Protein AF-A0A1V9XIL3-F1 (afdb_monomer_lite)

Sequence (173 aa):
MARSAVIIVLLGLSIGWTTAQSCHLRELDLCSATLLLFNQNPSGVATTDNELDKQCGFLKEAQGCFHNFTNRCTTPLQRELLAFATEGSNELFREFCSRGSKIRTDYLKHAPCLGQTQPDQKRCLNDVQVGLERISLAKFNERLPTACCTYVRYSTCTTSAVAKKCGRDAVEF

Radius of gyration: 21.4 Å; chains: 1; bounding box: 39×34×76 Å

Foldseek 3Di:
DVVVVVVVVVVVVVVVVVLVVLQDCVLLVVLCPLVVCCPVPPLSFDLDLVSQLVNLVSVVSSVVSVVVSCVRHHDPVVSVVVCVVCVVVVVLSCQCNDPPRPSVVLSNVQRVQLSVLVVQLVVLCVLVVVLVVCLVVDDPVCNVVSNVVSVVSSLCSSQVSCCVRRNNSNNPD

Structure (mmCIF, N/CA/C/O backbone):
data_AF-A0A1V9XIL3-F1
#
_entry.id   AF-A0A1V9XIL3-F1
#
loop_
_atom_site.group_PDB
_atom_site.id
_atom_site.type_symbol
_atom_site.label_atom_id
_atom_site.label_alt_id
_atom_site.label_comp_id
_atom_site.label_asym_id
_atom_site.label_entity_id
_atom_site.label_seq_id
_atom_site.pdbx_PDB_ins_code
_atom_site.Cartn_x
_atom_site.Cartn_y
_atom_site.Cartn_z
_atom_site.occupancy
_atom_site.B_iso_or_equiv
_atom_site.auth_seq_id
_atom_site.auth_comp_id
_atom_site.auth_asym_id
_atom_site.auth_atom_id
_atom_site.pdbx_PDB_model_num
ATOM 1 N N . MET A 1 1 ? 0.763 -19.064 -55.152 1.00 58.31 1 MET A N 1
ATOM 2 C CA . MET A 1 1 ? 1.891 -18.833 -54.219 1.00 58.31 1 MET A CA 1
ATOM 3 C C . MET A 1 1 ? 1.828 -17.460 -53.541 1.00 58.31 1 MET A C 1
ATOM 5 O O . MET A 1 1 ? 1.800 -17.431 -52.320 1.00 58.31 1 MET A O 1
ATOM 9 N N . ALA A 1 2 ? 1.693 -16.342 -54.270 1.00 59.47 2 ALA A N 1
ATOM 10 C CA . ALA A 1 2 ? 1.639 -14.995 -53.670 1.00 59.47 2 ALA A CA 1
ATOM 11 C C . ALA A 1 2 ? 0.482 -14.765 -52.665 1.00 59.47 2 ALA A C 1
ATOM 13 O O . ALA A 1 2 ? 0.699 -14.197 -51.603 1.00 59.47 2 ALA A O 1
ATOM 14 N N . ARG A 1 3 ? -0.734 -15.265 -52.942 1.00 61.59 3 ARG A N 1
ATOM 15 C CA . ARG A 1 3 ? -1.889 -15.132 -52.024 1.00 61.59 3 ARG A CA 1
ATOM 16 C C . ARG A 1 3 ? -1.684 -15.838 -50.677 1.00 61.59 3 ARG A C 1
ATOM 18 O O . ARG A 1 3 ? -2.041 -15.287 -49.646 1.00 61.59 3 ARG A O 1
ATOM 25 N N . SER A 1 4 ? -1.073 -17.022 -50.680 1.00 62.72 4 SER A N 1
ATOM 26 C CA . SER A 1 4 ? -0.769 -17.778 -49.457 1.00 62.72 4 SER A CA 1
ATOM 27 C C . SER A 1 4 ? 0.319 -17.096 -48.624 1.00 62.72 4 SER A C 1
ATOM 29 O O . SER A 1 4 ? 0.200 -17.041 -47.407 1.00 62.72 4 SER A O 1
ATOM 31 N N . ALA A 1 5 ? 1.332 -16.508 -49.271 1.00 66.81 5 ALA A N 1
ATOM 32 C CA . ALA A 1 5 ? 2.369 -15.730 -48.591 1.00 66.81 5 ALA A CA 1
ATOM 33 C C . ALA A 1 5 ? 1.801 -14.461 -47.929 1.00 66.81 5 ALA A C 1
ATOM 35 O O . ALA A 1 5 ? 2.139 -14.163 -46.790 1.00 66.81 5 ALA A O 1
ATOM 36 N N . VAL A 1 6 ? 0.877 -13.760 -48.598 1.00 71.25 6 VAL A N 1
ATOM 37 C CA . VAL A 1 6 ? 0.202 -12.574 -48.040 1.00 71.25 6 VAL A CA 1
ATOM 38 C C . VAL A 1 6 ? -0.653 -12.933 -46.820 1.00 71.25 6 VAL A C 1
ATOM 40 O O . VAL A 1 6 ? -0.597 -12.228 -45.819 1.00 71.25 6 VAL A O 1
ATOM 43 N N . ILE A 1 7 ? -1.389 -14.049 -46.853 1.00 71.69 7 ILE A N 1
ATOM 44 C CA . ILE A 1 7 ? -2.199 -14.506 -45.708 1.00 71.69 7 ILE A CA 1
ATOM 45 C C . ILE A 1 7 ? -1.310 -14.878 -44.511 1.00 71.69 7 ILE A C 1
ATOM 47 O O . ILE A 1 7 ? -1.617 -14.497 -43.385 1.00 71.69 7 ILE A O 1
ATOM 51 N N . ILE A 1 8 ? -0.189 -15.569 -44.741 1.00 71.44 8 ILE A N 1
ATOM 52 C CA . ILE A 1 8 ? 0.754 -15.948 -43.674 1.00 71.44 8 ILE A CA 1
ATOM 53 C C . ILE A 1 8 ? 1.409 -14.708 -43.051 1.00 71.44 8 ILE A C 1
ATOM 55 O O . ILE A 1 8 ? 1.529 -14.628 -41.830 1.00 71.44 8 ILE A O 1
ATOM 59 N N . VAL A 1 9 ? 1.781 -13.716 -43.865 1.00 71.75 9 VAL A N 1
ATOM 60 C CA . VAL A 1 9 ? 2.348 -12.446 -43.382 1.00 71.75 9 VAL A CA 1
ATOM 61 C C . VAL A 1 9 ? 1.317 -11.646 -42.581 1.00 71.75 9 VAL A C 1
ATOM 63 O O . VAL A 1 9 ? 1.647 -11.139 -41.511 1.00 71.75 9 VAL A O 1
ATOM 66 N N . LEU A 1 10 ? 0.062 -11.578 -43.037 1.00 67.81 10 LEU A N 1
ATOM 67 C CA . LEU A 1 10 ? -1.018 -10.902 -42.308 1.00 67.81 10 LEU A CA 1
ATOM 68 C C . LEU A 1 10 ? -1.343 -11.594 -40.974 1.00 67.81 10 LEU A C 1
ATOM 70 O O . LEU A 1 10 ? -1.529 -10.911 -39.967 1.00 67.81 10 LEU A O 1
ATOM 74 N N . LEU A 1 11 ? -1.345 -12.930 -40.936 1.00 65.88 11 LEU A N 1
ATOM 75 C CA . LEU A 1 11 ? -1.528 -13.694 -39.698 1.00 65.88 11 LEU A CA 1
ATOM 76 C C . LEU A 1 11 ? -0.350 -13.492 -38.731 1.00 65.88 11 LEU A C 1
ATOM 78 O O . LEU A 1 11 ? -0.573 -13.198 -37.557 1.00 65.88 11 LEU A O 1
ATOM 82 N N . GLY A 1 12 ? 0.893 -13.553 -39.216 1.00 62.69 12 GLY A N 1
ATOM 83 C CA . GLY A 1 12 ? 2.088 -13.300 -38.401 1.00 62.69 12 GLY A CA 1
ATOM 84 C C . GLY A 1 12 ? 2.134 -11.882 -37.822 1.00 62.69 12 GLY A C 1
ATOM 85 O O . GLY A 1 12 ? 2.455 -11.707 -36.646 1.00 62.69 12 GLY A O 1
ATOM 86 N N . LEU A 1 13 ? 1.730 -10.879 -38.611 1.00 61.16 13 LEU A N 1
ATOM 87 C CA . LEU A 1 13 ? 1.561 -9.504 -38.140 1.00 61.16 13 LEU A CA 1
ATOM 88 C C . LEU A 1 13 ? 0.476 -9.433 -37.062 1.00 61.16 13 LEU A C 1
ATOM 90 O O . LEU A 1 13 ? 0.747 -8.936 -35.980 1.00 61.16 13 LEU A O 1
ATOM 94 N N . SER A 1 14 ? -0.715 -9.994 -37.278 1.00 59.72 14 SER A N 1
ATOM 95 C CA . SER A 1 14 ? -1.786 -9.923 -36.270 1.00 59.72 14 SER A CA 1
ATOM 96 C C . SER A 1 14 ? -1.399 -10.528 -34.908 1.00 59.72 14 SER A C 1
ATOM 98 O O . SER A 1 14 ? -1.701 -9.940 -33.870 1.00 59.72 14 SER A O 1
ATOM 100 N N . ILE A 1 15 ? -0.639 -11.630 -34.888 1.00 58.62 15 ILE A N 1
ATOM 101 C CA . ILE A 1 15 ? -0.174 -12.270 -33.646 1.00 58.62 15 ILE A CA 1
ATOM 102 C C . ILE A 1 15 ? 0.820 -11.364 -32.898 1.00 58.62 15 ILE A C 1
ATOM 104 O O . ILE A 1 15 ? 0.684 -11.183 -31.688 1.00 58.62 15 ILE A O 1
ATOM 108 N N . GLY A 1 16 ? 1.762 -10.726 -33.604 1.00 58.72 16 GLY A N 1
ATOM 109 C CA . GLY A 1 16 ? 2.720 -9.789 -32.999 1.00 58.72 16 GLY A CA 1
ATOM 110 C C . GLY A 1 16 ? 2.080 -8.523 -32.412 1.00 58.72 16 GLY A C 1
ATOM 111 O O . GLY A 1 16 ? 2.608 -7.945 -31.465 1.00 58.72 16 GLY A O 1
ATOM 112 N N . TRP A 1 17 ? 0.924 -8.102 -32.931 1.00 57.84 17 TRP A N 1
ATOM 113 C CA . TRP A 1 17 ? 0.196 -6.935 -32.420 1.00 57.84 17 TRP A CA 1
ATOM 114 C C . TRP A 1 17 ? -0.610 -7.271 -31.158 1.00 57.84 17 TRP A C 1
ATOM 116 O O . TRP A 1 17 ? -0.647 -6.472 -30.222 1.00 57.84 17 TRP A O 1
ATOM 126 N N . THR A 1 18 ? -1.200 -8.471 -31.086 1.00 58.19 18 THR A N 1
ATOM 127 C CA . THR A 1 18 ? -1.949 -8.907 -29.890 1.00 58.19 18 THR A CA 1
ATOM 128 C C . THR A 1 18 ? -1.065 -9.050 -28.648 1.00 58.19 18 THR A C 1
ATOM 130 O O . THR A 1 18 ? -1.476 -8.667 -27.553 1.00 58.19 18 THR A O 1
ATOM 133 N N . THR A 1 19 ? 0.169 -9.536 -28.805 1.00 59.00 19 THR A N 1
ATOM 134 C CA . THR A 1 19 ? 1.123 -9.675 -27.695 1.00 59.00 19 THR A CA 1
ATOM 135 C C . THR A 1 19 ? 1.648 -8.319 -27.222 1.00 59.00 19 THR A C 1
ATOM 137 O O . THR A 1 19 ? 1.714 -8.084 -26.015 1.00 59.00 19 THR A O 1
ATOM 140 N N . ALA A 1 20 ? 1.930 -7.394 -28.147 1.00 61.81 20 ALA A N 1
ATOM 141 C CA . ALA A 1 20 ? 2.368 -6.035 -27.824 1.00 61.81 20 ALA A CA 1
ATOM 142 C C . ALA A 1 20 ? 1.328 -5.252 -27.003 1.00 61.81 20 ALA A C 1
ATOM 144 O O . ALA A 1 20 ? 1.694 -4.519 -26.084 1.00 61.81 20 ALA A O 1
ATOM 145 N N . GLN A 1 21 ? 0.034 -5.437 -27.283 1.00 66.25 21 GLN A N 1
ATOM 146 C CA . GLN A 1 21 ? -1.029 -4.743 -26.553 1.00 66.25 21 GLN A CA 1
ATOM 147 C C . GLN A 1 21 ? -1.151 -5.225 -25.096 1.00 66.25 21 GLN A C 1
ATOM 149 O O . GLN A 1 21 ? -1.376 -4.412 -24.205 1.00 66.25 21 GLN A O 1
ATOM 154 N N . SER A 1 22 ? -0.920 -6.518 -24.839 1.00 79.50 22 SER A N 1
ATOM 155 C CA . SER A 1 22 ? -1.021 -7.119 -23.496 1.00 79.50 22 SER A CA 1
ATOM 156 C C . SER A 1 22 ? 0.128 -6.786 -22.533 1.00 79.50 22 SER A C 1
ATOM 158 O O . SER A 1 22 ? 0.028 -7.079 -21.345 1.00 79.50 22 SER A O 1
ATOM 160 N N . CYS A 1 23 ? 1.213 -6.179 -23.026 1.00 90.19 23 CYS A N 1
ATOM 161 C CA . CYS A 1 23 ? 2.358 -5.753 -22.213 1.00 90.19 23 CYS A CA 1
ATOM 162 C C . CYS A 1 23 ? 2.513 -4.231 -22.131 1.00 90.19 23 CYS A C 1
ATOM 164 O O . CYS A 1 23 ? 3.544 -3.721 -21.689 1.00 90.19 23 CYS A O 1
ATOM 166 N N . HIS A 1 24 ? 1.487 -3.489 -22.543 1.00 91.19 24 HIS A N 1
ATOM 167 C CA . HIS A 1 24 ? 1.447 -2.046 -22.379 1.00 91.19 24 HIS A CA 1
ATOM 168 C C . HIS A 1 24 ? 1.225 -1.675 -20.902 1.00 91.19 24 HIS A C 1
ATOM 170 O O . HIS A 1 24 ? 0.457 -2.336 -20.207 1.00 91.19 24 HIS A O 1
ATOM 176 N N . LEU A 1 25 ? 1.812 -0.565 -20.428 1.00 87.25 25 LEU A N 1
ATOM 177 C CA . LEU A 1 25 ? 1.645 -0.086 -19.038 1.00 87.25 25 LEU A CA 1
ATOM 178 C C . LEU A 1 25 ? 0.180 0.165 -18.648 1.00 87.25 25 LEU A C 1
ATOM 180 O O . LEU A 1 25 ? -0.169 0.111 -17.477 1.00 87.25 25 LEU A O 1
ATOM 184 N N . ARG A 1 26 ? -0.690 0.353 -19.642 1.00 90.94 26 ARG A N 1
ATOM 185 C CA . ARG A 1 26 ? -2.143 0.467 -19.460 1.00 90.94 26 ARG A CA 1
ATOM 186 C C . ARG A 1 26 ? -2.743 -0.746 -18.741 1.00 90.94 26 ARG A C 1
ATOM 188 O O . ARG A 1 26 ? -3.707 -0.587 -18.003 1.00 90.94 26 ARG A O 1
ATOM 195 N N . GLU A 1 27 ? -2.189 -1.940 -18.930 1.00 90.81 27 GLU A N 1
ATOM 196 C CA . GLU A 1 27 ? -2.654 -3.136 -18.219 1.00 90.81 27 GLU A CA 1
ATOM 197 C C . GLU A 1 27 ? -2.382 -3.036 -16.709 1.00 90.81 27 GLU A C 1
ATOM 199 O O . GLU A 1 27 ? -3.192 -3.488 -15.906 1.00 90.81 27 GLU A O 1
ATOM 204 N N . LEU A 1 28 ? -1.300 -2.361 -16.301 1.00 90.62 28 LEU A N 1
ATOM 205 C CA . LEU A 1 28 ? -1.014 -2.094 -14.887 1.00 90.62 28 LEU A CA 1
ATOM 206 C C . LEU A 1 28 ? -1.990 -1.075 -14.281 1.00 90.62 28 LEU A C 1
ATOM 208 O O . LEU A 1 28 ? -2.387 -1.216 -13.120 1.00 90.62 28 LEU A O 1
ATOM 212 N N . ASP A 1 29 ? -2.427 -0.086 -15.067 1.00 90.00 29 ASP A N 1
ATOM 213 C CA . ASP A 1 29 ? -3.486 0.841 -14.648 1.00 90.00 29 ASP A CA 1
ATOM 214 C C . ASP A 1 29 ? -4.800 0.083 -14.405 1.00 90.00 29 ASP A C 1
ATOM 216 O O . ASP A 1 29 ? -5.485 0.315 -13.406 1.00 90.00 29 ASP A O 1
ATOM 220 N N . LEU A 1 30 ? -5.126 -0.883 -15.274 1.00 90.81 30 LEU A N 1
ATOM 221 C CA . LEU A 1 30 ? -6.297 -1.750 -15.114 1.00 90.81 30 LEU A CA 1
ATOM 222 C C . LEU A 1 30 ? -6.180 -2.658 -13.883 1.00 90.81 30 LEU A C 1
ATOM 224 O O . LEU A 1 30 ? -7.166 -2.808 -13.162 1.00 90.81 30 LEU A O 1
ATOM 228 N N . CYS A 1 31 ? -4.989 -3.187 -13.579 1.00 91.88 31 CYS A N 1
ATOM 229 C CA . CYS A 1 31 ? -4.758 -3.946 -12.343 1.00 91.88 31 CYS A CA 1
ATOM 230 C C . CYS A 1 31 ? -5.057 -3.121 -11.081 1.00 91.88 31 CYS A C 1
ATOM 232 O O . CYS A 1 31 ? -5.465 -3.673 -10.061 1.00 91.88 31 CYS A O 1
ATOM 234 N N . SER A 1 32 ? -4.866 -1.802 -11.149 1.00 88.56 32 SER A N 1
ATOM 235 C CA . SER A 1 32 ? -5.105 -0.885 -10.030 1.00 88.56 32 SER A CA 1
ATOM 236 C C . SER A 1 32 ? -6.550 -0.382 -9.963 1.00 88.56 32 SER A C 1
ATOM 238 O O . SER A 1 32 ? -6.959 0.167 -8.942 1.00 88.56 32 SER A O 1
ATOM 240 N N . ALA A 1 33 ? -7.350 -0.566 -11.017 1.00 87.88 33 ALA A N 1
ATOM 241 C CA . ALA A 1 33 ? -8.716 -0.046 -11.078 1.00 87.88 33 ALA A CA 1
ATOM 242 C C . ALA A 1 33 ? -9.622 -0.650 -9.991 1.00 87.88 33 ALA A C 1
ATOM 244 O O . ALA A 1 33 ? -10.444 0.053 -9.403 1.00 87.88 33 ALA A O 1
ATOM 245 N N . THR A 1 34 ? -9.432 -1.929 -9.663 1.00 80.00 34 THR A N 1
ATOM 246 C CA . THR A 1 34 ? -10.162 -2.611 -8.581 1.00 80.00 34 THR A CA 1
ATOM 247 C C . THR A 1 34 ? -9.805 -2.045 -7.207 1.00 80.00 34 THR A C 1
ATOM 249 O O . THR A 1 34 ? -10.641 -2.046 -6.302 1.00 80.00 34 THR A O 1
ATOM 252 N N . LEU A 1 35 ? -8.612 -1.453 -7.055 1.00 80.88 35 LEU A N 1
ATOM 253 C CA . LEU A 1 35 ? -8.191 -0.798 -5.817 1.00 80.88 35 LEU A CA 1
ATOM 254 C C . LEU A 1 35 ? -8.964 0.500 -5.535 1.00 80.88 35 LEU A C 1
ATOM 256 O O . LEU A 1 35 ? -9.024 0.953 -4.392 1.00 80.88 35 LEU A O 1
ATOM 260 N N . LEU A 1 36 ? -9.634 1.082 -6.535 1.00 78.44 36 LEU A N 1
ATOM 261 C CA . LEU A 1 36 ? -10.525 2.226 -6.312 1.00 78.44 36 LEU A CA 1
ATOM 262 C C . LEU A 1 36 ? -11.699 1.858 -5.391 1.00 78.44 36 LEU A C 1
ATOM 264 O O . LEU A 1 36 ? -12.209 2.714 -4.664 1.00 78.44 36 LEU A O 1
ATOM 268 N N . LEU A 1 37 ? -12.077 0.575 -5.361 1.00 76.88 37 LEU A N 1
ATOM 269 C CA . LEU A 1 37 ? -13.174 0.056 -4.547 1.00 76.88 37 LEU A CA 1
ATOM 270 C C . LEU A 1 37 ? -12.823 -0.035 -3.049 1.00 76.88 37 LEU A C 1
ATOM 272 O O . LEU A 1 37 ? -13.724 -0.156 -2.223 1.00 76.88 37 LEU A O 1
ATOM 276 N N . PHE A 1 38 ? -11.552 0.123 -2.655 1.00 68.56 38 PHE A N 1
ATOM 277 C CA . PHE A 1 38 ? -11.145 0.142 -1.235 1.00 68.56 38 PHE A CA 1
ATOM 278 C C . PHE A 1 38 ? -11.809 1.263 -0.448 1.00 68.56 38 PHE A C 1
ATOM 280 O O . PHE A 1 38 ? -12.094 1.117 0.741 1.00 68.56 38 PHE A O 1
ATOM 287 N N . ASN A 1 39 ? -12.091 2.370 -1.134 1.00 64.69 39 ASN A N 1
ATOM 288 C CA . ASN A 1 39 ? -12.706 3.555 -0.555 1.00 64.69 39 ASN A CA 1
ATOM 289 C C . ASN A 1 39 ? -14.227 3.428 -0.384 1.00 64.69 39 ASN A C 1
ATOM 291 O O . ASN A 1 39 ? -14.863 4.391 0.035 1.00 64.69 39 ASN A O 1
ATOM 295 N N . GLN A 1 40 ? -14.826 2.272 -0.696 1.00 68.81 40 GLN A N 1
ATOM 296 C CA . GLN A 1 40 ? -16.262 2.055 -0.497 1.00 68.81 40 GLN A CA 1
ATOM 297 C C . GLN A 1 40 ? -16.662 1.983 0.983 1.00 68.81 40 GLN A C 1
ATOM 299 O O . GLN A 1 40 ? -17.836 2.171 1.299 1.00 68.81 40 GLN A O 1
ATOM 304 N N . ASN A 1 41 ? -15.718 1.744 1.901 1.00 66.12 41 ASN A N 1
ATOM 305 C CA . ASN A 1 41 ? -15.989 1.885 3.329 1.00 66.12 41 ASN A CA 1
ATOM 306 C C . ASN A 1 41 ? -16.044 3.386 3.696 1.00 66.12 41 ASN A C 1
ATOM 308 O O . ASN A 1 41 ? -15.060 4.086 3.442 1.00 66.12 41 ASN A O 1
ATOM 312 N N . PRO A 1 42 ? -17.125 3.897 4.324 1.00 65.38 42 PRO A N 1
ATOM 313 C CA . PRO A 1 42 ? -17.234 5.305 4.720 1.00 65.38 42 PRO A CA 1
ATOM 314 C C . PRO A 1 42 ? -16.078 5.796 5.603 1.00 65.38 42 PRO A C 1
ATOM 316 O O . PRO A 1 42 ? -15.653 6.945 5.486 1.00 65.38 42 PRO A O 1
ATOM 319 N N . SER A 1 43 ? -15.544 4.923 6.465 1.00 65.50 43 SER A N 1
ATOM 320 C CA . SER A 1 43 ? -14.377 5.218 7.304 1.00 65.50 43 SER A CA 1
ATOM 321 C C . SER A 1 43 ? -13.050 4.937 6.598 1.00 65.50 43 SER A C 1
ATOM 323 O O . SER A 1 43 ? -12.005 5.263 7.152 1.00 65.50 43 SER A O 1
ATOM 325 N N . GLY A 1 44 ? -13.072 4.324 5.408 1.00 75.75 44 GLY A N 1
ATOM 326 C CA . GLY A 1 44 ? -11.924 3.801 4.653 1.00 75.75 44 GLY A CA 1
ATOM 327 C C . GLY A 1 44 ? -11.125 2.699 5.356 1.00 75.75 44 GLY A C 1
ATOM 328 O O . GLY A 1 44 ? -10.108 2.265 4.824 1.00 75.75 44 GLY A O 1
ATOM 329 N N . VAL A 1 45 ? -11.567 2.240 6.528 1.00 86.56 45 VAL A N 1
ATOM 330 C CA . VAL A 1 45 ? -10.870 1.260 7.370 1.00 86.56 45 VAL A CA 1
ATOM 331 C C . VAL A 1 45 ? -11.837 0.127 7.670 1.00 86.56 45 VAL A C 1
ATOM 333 O O . VAL A 1 45 ? -12.915 0.365 8.212 1.00 86.56 45 VAL A O 1
ATOM 336 N N . ALA A 1 46 ? -11.464 -1.105 7.327 1.00 90.44 46 ALA A N 1
ATOM 337 C CA . ALA A 1 46 ? -12.235 -2.267 7.739 1.00 90.44 46 ALA A CA 1
ATOM 338 C C . ALA A 1 46 ? -12.101 -2.476 9.249 1.00 90.44 46 ALA A C 1
ATOM 340 O O . ALA A 1 46 ? -11.002 -2.621 9.776 1.00 90.44 46 ALA A O 1
ATOM 341 N N . THR A 1 47 ? -13.232 -2.501 9.942 1.00 91.31 47 THR A N 1
ATOM 342 C CA . THR A 1 47 ? -13.295 -2.639 11.407 1.00 91.31 47 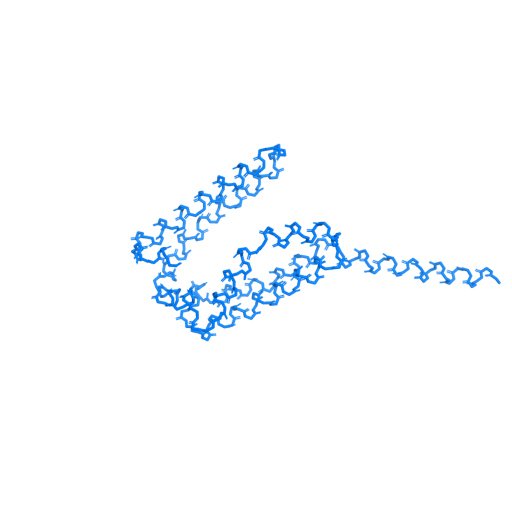THR A CA 1
ATOM 343 C C . THR A 1 47 ? -13.733 -4.025 11.860 1.00 91.31 47 THR A C 1
ATOM 345 O O . THR A 1 47 ? -13.725 -4.324 13.050 1.00 91.31 47 THR A O 1
ATOM 348 N N . THR A 1 48 ? -14.098 -4.890 10.914 1.00 92.50 48 THR A N 1
ATOM 349 C CA . THR A 1 48 ? -14.504 -6.271 11.175 1.00 92.50 48 THR A CA 1
ATOM 350 C C . THR A 1 48 ? -13.819 -7.222 10.207 1.00 92.50 48 THR A C 1
ATOM 352 O O . THR A 1 48 ? -13.449 -6.834 9.097 1.00 92.50 48 THR A O 1
ATOM 355 N N . ASP A 1 49 ? -13.722 -8.497 10.583 1.00 94.44 49 ASP A N 1
ATOM 356 C CA . ASP A 1 49 ? -13.209 -9.541 9.696 1.00 94.44 49 ASP A CA 1
ATOM 357 C C . ASP A 1 49 ? -13.936 -9.592 8.349 1.00 94.44 49 ASP A C 1
ATOM 359 O O . ASP A 1 49 ? -13.313 -9.748 7.305 1.00 94.44 49 ASP A O 1
ATOM 363 N N . ASN A 1 50 ? -15.259 -9.441 8.353 1.00 93.56 50 ASN A N 1
ATOM 364 C CA . ASN A 1 50 ? -16.048 -9.531 7.130 1.00 93.56 50 ASN A CA 1
ATOM 365 C C . ASN A 1 50 ? -15.824 -8.327 6.202 1.00 93.56 50 ASN A C 1
ATOM 367 O O . ASN A 1 50 ? -15.809 -8.474 4.982 1.00 93.56 50 ASN A O 1
ATOM 371 N N . GLU A 1 51 ? -15.645 -7.128 6.761 1.00 91.81 51 GLU A N 1
ATOM 372 C CA . GLU A 1 51 ? -15.240 -5.955 5.976 1.00 91.81 51 GLU A CA 1
ATOM 373 C C . GLU A 1 51 ? -13.832 -6.132 5.411 1.00 91.81 51 GLU A C 1
ATOM 375 O O . GLU A 1 51 ? -13.590 -5.835 4.239 1.00 91.81 51 GLU A O 1
ATOM 380 N N . LEU A 1 52 ? -12.922 -6.658 6.229 1.00 92.56 52 LEU A N 1
ATOM 381 C CA . LEU A 1 52 ? -11.532 -6.831 5.849 1.00 92.56 52 LEU A CA 1
ATOM 382 C C . LEU A 1 52 ? -11.366 -7.928 4.791 1.00 92.56 52 LEU A C 1
ATOM 384 O O . LEU A 1 52 ? -10.572 -7.776 3.870 1.00 92.56 52 LEU A O 1
ATOM 388 N N . ASP A 1 53 ? -12.166 -8.991 4.844 1.00 94.44 53 ASP A N 1
ATOM 389 C CA . ASP A 1 53 ? -12.185 -10.036 3.814 1.00 94.44 53 ASP A CA 1
ATOM 390 C C . ASP A 1 53 ? -12.624 -9.505 2.451 1.00 94.44 53 ASP A C 1
ATOM 392 O O . ASP A 1 53 ? -12.039 -9.875 1.432 1.00 94.44 53 ASP A O 1
ATOM 396 N N . LYS A 1 54 ? -13.610 -8.600 2.422 1.00 91.44 54 LYS A N 1
ATOM 397 C CA . LYS A 1 54 ? -14.027 -7.929 1.182 1.00 91.44 54 LYS A CA 1
ATOM 398 C C . LYS A 1 54 ? -12.885 -7.098 0.605 1.00 91.44 54 LYS A C 1
ATOM 400 O O . LYS A 1 54 ? -12.586 -7.224 -0.578 1.00 91.44 54 LYS A O 1
ATOM 405 N N . GLN A 1 55 ? -12.211 -6.306 1.442 1.00 90.75 55 GLN A N 1
ATOM 406 C CA . GLN A 1 55 ? -11.036 -5.535 1.023 1.00 90.75 55 GLN A CA 1
ATOM 407 C C . GLN A 1 55 ? -9.916 -6.450 0.512 1.00 90.75 55 GLN A C 1
ATOM 409 O O . GLN A 1 55 ? -9.383 -6.245 -0.574 1.00 90.75 55 GLN A O 1
ATOM 414 N N . CYS A 1 56 ? -9.613 -7.523 1.234 1.00 93.50 56 CYS A N 1
ATOM 415 C CA . CYS A 1 56 ? -8.631 -8.511 0.809 1.00 93.50 56 CYS A CA 1
ATOM 416 C C . CYS A 1 56 ? -8.996 -9.202 -0.511 1.00 93.50 56 CYS A C 1
ATOM 418 O O . CYS A 1 56 ? -8.090 -9.558 -1.260 1.00 93.50 56 CYS A O 1
ATOM 420 N N . GLY A 1 57 ? -10.282 -9.366 -0.834 1.00 92.38 57 GLY A N 1
ATOM 421 C CA . GLY A 1 57 ? -10.724 -9.845 -2.147 1.00 92.38 57 GLY A CA 1
ATOM 422 C C . GLY A 1 57 ? -10.207 -8.965 -3.287 1.00 92.38 57 GLY A C 1
ATOM 423 O O . GLY A 1 57 ? -9.549 -9.466 -4.198 1.00 92.38 57 GLY A O 1
ATOM 424 N N . PHE A 1 58 ? -10.407 -7.650 -3.182 1.00 90.19 58 PHE A N 1
ATOM 425 C CA . PHE A 1 58 ? -9.915 -6.692 -4.176 1.00 90.19 58 PHE A CA 1
ATOM 426 C C . PHE A 1 58 ? -8.375 -6.630 -4.226 1.00 90.19 58 PHE A C 1
ATOM 428 O O . PHE A 1 58 ? -7.803 -6.527 -5.310 1.00 90.19 58 PHE A O 1
ATOM 435 N N . LEU A 1 59 ? -7.684 -6.739 -3.077 1.00 90.75 59 LEU A N 1
ATOM 436 C CA . LEU A 1 59 ? -6.210 -6.755 -3.046 1.00 90.75 59 LEU A CA 1
ATOM 437 C C . LEU A 1 59 ? -5.664 -7.998 -3.762 1.00 90.75 59 LEU A C 1
ATOM 439 O O . LEU A 1 59 ? -4.720 -7.889 -4.542 1.00 90.75 59 LEU A O 1
ATOM 443 N N . LYS A 1 60 ? -6.262 -9.174 -3.520 1.00 93.50 60 LYS A N 1
ATOM 444 C CA . LYS A 1 60 ? -5.865 -10.438 -4.166 1.00 93.50 60 LYS A CA 1
ATOM 445 C C . LYS A 1 60 ? -6.065 -10.375 -5.676 1.00 93.50 60 LYS A C 1
ATOM 447 O O . LYS A 1 60 ? -5.217 -10.861 -6.420 1.00 93.50 60 LYS A O 1
ATOM 452 N N . GLU A 1 61 ? -7.160 -9.768 -6.127 1.00 93.19 61 GLU A N 1
ATOM 453 C CA . GLU A 1 61 ? -7.431 -9.566 -7.550 1.00 93.19 61 GLU A CA 1
ATOM 454 C C . GLU A 1 61 ? -6.364 -8.676 -8.203 1.00 93.19 61 GLU A C 1
ATOM 456 O O . GLU A 1 61 ? -5.760 -9.070 -9.205 1.00 93.19 61 GLU A O 1
ATOM 461 N N . ALA A 1 62 ? -6.063 -7.524 -7.594 1.00 92.50 62 ALA A N 1
ATOM 462 C CA . ALA A 1 62 ? -5.015 -6.629 -8.074 1.00 92.50 62 ALA A CA 1
ATOM 463 C C . ALA A 1 62 ? -3.645 -7.328 -8.101 1.00 92.50 62 ALA A C 1
ATOM 465 O O . ALA A 1 62 ? -2.970 -7.330 -9.131 1.00 92.50 62 ALA A O 1
ATOM 466 N N . GLN A 1 63 ? -3.249 -7.990 -7.007 1.00 93.06 63 GLN A N 1
ATOM 467 C CA . GLN A 1 63 ? -1.977 -8.715 -6.920 1.00 93.06 63 GLN A CA 1
ATOM 468 C C . GLN A 1 63 ? -1.882 -9.826 -7.976 1.00 93.06 63 GLN A C 1
ATOM 470 O O . GLN A 1 63 ? -0.845 -9.971 -8.625 1.00 93.06 63 GLN A O 1
ATOM 475 N N . GLY A 1 64 ? -2.965 -10.577 -8.195 1.00 93.94 64 GLY A N 1
ATOM 476 C CA . GLY A 1 64 ? -3.038 -11.593 -9.244 1.00 93.94 64 GLY A CA 1
ATOM 477 C C . GLY A 1 64 ? -2.845 -11.000 -10.642 1.00 93.94 64 GLY A C 1
ATOM 478 O O . GLY A 1 64 ? -2.113 -11.565 -11.457 1.00 93.94 64 GLY A O 1
ATOM 479 N N . CYS A 1 65 ? -3.433 -9.832 -10.905 1.00 94.88 65 CYS A N 1
ATOM 480 C CA . CYS A 1 65 ? -3.241 -9.099 -12.155 1.00 94.88 65 CYS A CA 1
ATOM 481 C C . CYS A 1 65 ? -1.778 -8.661 -12.348 1.00 94.88 65 CYS A C 1
ATOM 483 O O . CYS A 1 65 ? -1.171 -9.003 -13.367 1.00 94.88 65 CYS A O 1
ATOM 485 N N . PHE A 1 66 ? -1.169 -8.009 -11.349 1.00 93.75 66 PHE A N 1
ATOM 486 C CA . PHE A 1 66 ? 0.246 -7.607 -11.387 1.00 93.75 66 PHE A CA 1
ATOM 487 C C . PHE A 1 66 ? 1.187 -8.802 -11.583 1.00 93.75 66 PHE A C 1
ATOM 489 O O . PHE A 1 66 ? 2.140 -8.732 -12.367 1.00 93.75 66 PHE A O 1
ATOM 496 N N . HIS A 1 67 ? 0.912 -9.916 -10.902 1.00 93.44 67 HIS A N 1
ATOM 497 C CA . HIS A 1 67 ? 1.687 -11.145 -11.030 1.00 93.44 67 HIS A CA 1
ATOM 498 C C . HIS A 1 67 ? 1.593 -11.726 -12.446 1.00 93.44 67 HIS A C 1
ATOM 500 O O . HIS A 1 67 ? 2.614 -12.058 -13.049 1.00 93.44 67 HIS A O 1
ATOM 506 N N . ASN A 1 68 ? 0.386 -11.789 -13.015 1.00 94.31 68 ASN A N 1
ATOM 507 C CA . ASN A 1 68 ? 0.171 -12.256 -14.384 1.00 94.31 68 ASN A CA 1
ATOM 508 C C . ASN A 1 68 ? 0.863 -11.364 -15.419 1.00 94.31 68 ASN A C 1
ATOM 510 O O . ASN A 1 68 ? 1.497 -11.890 -16.337 1.00 94.31 68 ASN A O 1
ATOM 514 N N . PHE A 1 69 ? 0.785 -10.040 -15.259 1.00 94.19 69 PHE A N 1
ATOM 515 C CA . PHE A 1 69 ? 1.502 -9.095 -16.112 1.00 94.19 69 PHE A CA 1
ATOM 516 C C . PHE A 1 69 ? 3.012 -9.331 -16.035 1.00 94.19 69 PHE A C 1
ATOM 518 O O . PHE A 1 69 ? 3.660 -9.549 -17.056 1.00 94.19 69 PHE A O 1
ATOM 525 N N . THR A 1 70 ? 3.571 -9.377 -14.824 1.00 93.19 70 THR A N 1
ATOM 526 C CA . THR A 1 70 ? 5.013 -9.580 -14.608 1.00 93.19 70 THR A CA 1
ATOM 527 C C . THR A 1 70 ? 5.477 -10.908 -15.209 1.00 93.19 70 THR A C 1
ATOM 529 O O . THR A 1 70 ? 6.480 -10.975 -15.916 1.00 93.19 70 THR A O 1
ATOM 532 N N . ASN A 1 71 ? 4.694 -11.972 -15.028 1.00 93.44 71 ASN A N 1
ATOM 533 C CA . ASN A 1 71 ? 5.011 -13.281 -15.587 1.00 93.44 71 ASN A CA 1
ATOM 534 C C . ASN A 1 71 ? 5.024 -13.327 -17.118 1.00 93.44 71 ASN A C 1
ATOM 536 O O . ASN A 1 71 ? 5.695 -14.189 -17.692 1.00 93.44 71 ASN A O 1
ATOM 540 N N . ARG A 1 72 ? 4.273 -12.451 -17.784 1.00 92.88 72 ARG A N 1
ATOM 541 C CA . ARG A 1 72 ? 4.181 -12.421 -19.249 1.00 92.88 72 ARG A CA 1
ATOM 542 C C . ARG A 1 72 ? 5.122 -11.401 -19.879 1.00 92.88 72 ARG A C 1
ATOM 544 O O . ARG A 1 72 ? 5.635 -11.653 -20.963 1.00 92.88 72 ARG A O 1
ATOM 551 N N . CYS A 1 73 ? 5.342 -10.276 -19.207 1.00 94.00 73 CYS A N 1
ATOM 552 C CA . CYS A 1 73 ? 5.876 -9.066 -19.825 1.00 94.00 73 CYS A CA 1
ATOM 553 C C . CYS A 1 73 ? 7.269 -8.663 -19.331 1.00 94.00 73 CYS A C 1
ATOM 555 O O . CYS A 1 73 ? 7.819 -7.683 -19.832 1.00 94.00 73 CYS A O 1
ATOM 557 N N . THR A 1 74 ? 7.865 -9.398 -18.386 1.00 93.06 74 THR A N 1
ATOM 558 C CA . THR A 1 74 ? 9.234 -9.138 -17.914 1.00 93.06 74 THR A CA 1
ATOM 559 C C . THR A 1 74 ? 10.181 -10.298 -18.200 1.00 93.06 74 THR A C 1
ATOM 561 O O . THR A 1 74 ? 9.779 -11.4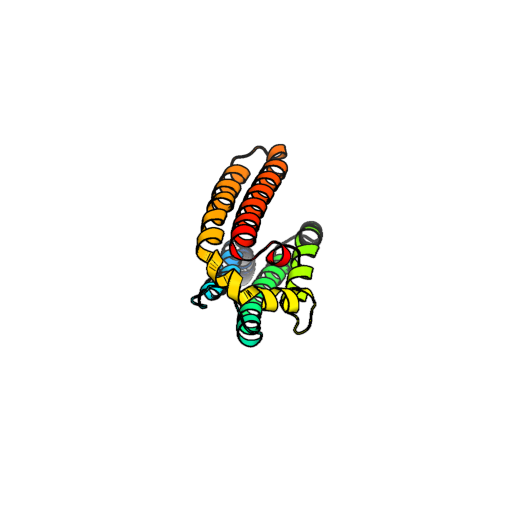62 -18.296 1.00 93.06 74 THR A O 1
ATOM 564 N N . THR A 1 75 ? 11.476 -9.990 -18.278 1.00 95.50 75 THR A N 1
ATOM 565 C CA . THR A 1 75 ? 12.533 -11.006 -18.377 1.00 95.50 75 THR A CA 1
ATOM 566 C C . THR A 1 75 ? 12.670 -11.800 -17.067 1.00 95.50 75 THR A C 1
ATOM 568 O O . THR A 1 75 ? 12.200 -11.339 -16.020 1.00 95.50 75 THR A O 1
ATOM 571 N N . PRO A 1 76 ? 13.339 -12.970 -17.076 1.00 95.69 76 PRO A N 1
ATOM 572 C CA . PRO A 1 76 ? 13.606 -13.727 -15.851 1.00 95.69 76 PRO A CA 1
ATOM 573 C C . PRO A 1 76 ? 14.345 -12.904 -14.787 1.00 95.69 76 PRO A C 1
ATOM 575 O O . PRO A 1 76 ? 13.917 -12.868 -13.642 1.00 95.69 76 PRO A O 1
ATOM 578 N N . LEU A 1 77 ? 15.385 -12.153 -15.174 1.00 95.94 77 LEU A N 1
ATOM 579 C CA . LEU A 1 77 ? 16.126 -11.296 -14.240 1.00 95.94 77 LEU A CA 1
ATOM 580 C C . LEU A 1 77 ? 15.243 -10.193 -13.641 1.00 95.94 77 LEU A C 1
ATOM 582 O O . LEU A 1 77 ? 15.300 -9.935 -12.444 1.00 95.94 77 LEU A O 1
ATOM 586 N N . GLN A 1 78 ? 14.409 -9.546 -14.459 1.00 94.19 78 GLN A N 1
ATOM 587 C CA . GLN A 1 78 ? 13.466 -8.539 -13.965 1.00 94.19 78 GLN A CA 1
ATOM 588 C C . GLN A 1 78 ? 12.447 -9.146 -12.997 1.00 94.19 78 GLN A C 1
ATOM 590 O O . GLN A 1 78 ? 12.085 -8.500 -12.020 1.00 94.19 78 GLN A O 1
ATOM 595 N N . ARG A 1 79 ? 12.010 -10.386 -13.240 1.00 94.88 79 ARG A N 1
ATOM 596 C CA . ARG A 1 79 ? 11.081 -11.097 -12.358 1.00 94.88 79 ARG A CA 1
ATOM 597 C C . ARG A 1 79 ? 11.704 -11.408 -11.004 1.00 94.88 79 ARG A C 1
ATOM 599 O O . ARG A 1 79 ? 11.054 -11.158 -9.999 1.00 94.88 79 ARG A O 1
ATOM 606 N N . GLU A 1 80 ? 12.946 -11.886 -10.978 1.00 95.62 80 GLU A N 1
ATOM 607 C CA . GLU A 1 80 ? 13.687 -12.120 -9.730 1.00 95.62 80 GLU A CA 1
ATOM 608 C C . GLU A 1 80 ? 13.875 -10.820 -8.940 1.00 95.62 80 GLU A C 1
ATOM 610 O O . GLU A 1 80 ? 13.595 -10.764 -7.744 1.00 95.62 80 GLU A O 1
ATOM 615 N N . LEU A 1 81 ? 14.260 -9.733 -9.619 1.00 94.81 81 LEU A N 1
ATOM 616 C CA . LEU A 1 81 ? 14.392 -8.419 -8.984 1.00 94.81 81 LEU A CA 1
ATOM 617 C C . LEU A 1 81 ? 13.060 -7.910 -8.418 1.00 94.81 81 LEU A C 1
ATOM 619 O O . LEU A 1 81 ? 13.037 -7.360 -7.320 1.00 94.81 81 LEU A O 1
ATOM 623 N N . LEU A 1 82 ? 11.952 -8.094 -9.141 1.00 94.12 82 LEU A N 1
ATOM 624 C CA . LEU A 1 82 ? 10.617 -7.720 -8.670 1.00 94.12 82 LEU A CA 1
ATOM 625 C C . LEU A 1 82 ? 10.143 -8.605 -7.511 1.00 94.12 82 LEU A C 1
ATOM 627 O O . LEU A 1 82 ? 9.542 -8.090 -6.568 1.00 94.12 82 LEU A O 1
ATOM 631 N N . ALA A 1 83 ? 10.422 -9.909 -7.550 1.00 93.81 83 ALA A N 1
ATOM 632 C CA . ALA A 1 83 ? 10.101 -10.831 -6.464 1.00 93.81 83 ALA A CA 1
ATOM 633 C C . ALA A 1 83 ? 10.835 -10.428 -5.180 1.00 93.81 83 ALA A C 1
ATOM 635 O O . ALA A 1 83 ? 10.193 -10.249 -4.148 1.00 93.81 83 ALA A O 1
ATOM 636 N N . PHE A 1 84 ? 12.139 -10.165 -5.278 1.00 95.00 84 PHE A N 1
ATOM 637 C CA . PHE A 1 84 ? 12.939 -9.647 -4.171 1.00 95.00 84 PHE A CA 1
ATOM 638 C C . PHE A 1 84 ? 12.411 -8.297 -3.660 1.00 95.00 84 PHE A C 1
ATOM 640 O O . PHE A 1 84 ? 12.184 -8.122 -2.466 1.00 95.00 84 PHE A O 1
ATOM 647 N N . ALA A 1 85 ? 12.142 -7.346 -4.561 1.00 92.69 85 ALA A N 1
ATOM 648 C CA . ALA A 1 85 ? 11.667 -6.014 -4.184 1.00 92.69 85 ALA A CA 1
ATOM 649 C C . ALA A 1 85 ? 10.283 -6.016 -3.508 1.00 92.69 85 ALA A C 1
ATOM 651 O O . ALA A 1 85 ? 9.959 -5.071 -2.790 1.00 92.69 85 ALA A O 1
ATOM 652 N N . THR A 1 86 ? 9.461 -7.046 -3.738 1.00 94.12 86 THR A N 1
ATOM 653 C CA . THR A 1 86 ? 8.083 -7.130 -3.221 1.00 94.12 86 THR A CA 1
ATOM 654 C C . THR A 1 86 ? 7.890 -8.175 -2.125 1.00 94.12 86 THR A C 1
ATOM 656 O O . THR A 1 86 ? 6.795 -8.258 -1.571 1.00 94.12 86 THR A O 1
ATOM 659 N N . GLU A 1 87 ? 8.922 -8.945 -1.771 1.00 95.12 87 GLU A N 1
ATOM 660 C CA . GLU A 1 87 ? 8.849 -10.049 -0.805 1.00 95.12 87 GLU A CA 1
ATOM 661 C C . GLU A 1 87 ? 8.210 -9.623 0.524 1.00 95.12 87 GLU A C 1
ATOM 663 O O . GLU A 1 87 ? 7.191 -10.182 0.931 1.00 95.12 87 GLU A O 1
ATOM 668 N N . GLY A 1 88 ? 8.741 -8.569 1.152 1.00 93.88 88 GLY A N 1
ATOM 669 C CA . GLY A 1 88 ? 8.226 -8.073 2.431 1.00 93.88 88 GLY A CA 1
ATOM 670 C C . GLY A 1 88 ? 6.781 -7.567 2.348 1.00 93.88 88 GLY A C 1
ATOM 671 O O . GLY A 1 88 ? 5.978 -7.828 3.242 1.00 93.88 88 GLY A O 1
ATOM 672 N N . SER A 1 89 ? 6.413 -6.892 1.254 1.00 92.94 89 SER A N 1
ATOM 673 C CA . SER A 1 89 ? 5.033 -6.435 1.036 1.00 92.94 89 SER A CA 1
ATOM 674 C C . SER A 1 89 ? 4.069 -7.602 0.827 1.00 92.94 89 SER A C 1
ATOM 676 O O . SER A 1 89 ? 2.950 -7.561 1.334 1.00 92.94 89 SER A O 1
ATOM 678 N N . ASN A 1 90 ? 4.497 -8.649 0.117 1.00 94.69 90 ASN A N 1
ATOM 679 C CA . ASN A 1 90 ? 3.696 -9.851 -0.103 1.00 94.69 90 ASN A CA 1
ATOM 680 C C . ASN A 1 90 ? 3.476 -10.630 1.199 1.00 94.69 90 ASN A C 1
ATOM 682 O O . ASN A 1 90 ? 2.385 -11.160 1.408 1.00 94.69 90 ASN A O 1
ATOM 686 N N . GLU A 1 91 ? 4.480 -10.679 2.077 1.00 95.69 91 GLU A N 1
ATOM 687 C CA . GLU A 1 91 ? 4.351 -11.322 3.384 1.00 95.69 91 GLU A CA 1
ATOM 688 C C . GLU A 1 91 ? 3.392 -10.560 4.300 1.00 95.69 91 GLU A C 1
ATOM 690 O O . GLU A 1 91 ? 2.435 -11.143 4.810 1.00 95.69 91 GLU A O 1
ATOM 695 N N . LEU A 1 92 ? 3.566 -9.239 4.419 1.00 94.12 92 LEU A N 1
ATOM 696 C CA . LEU A 1 92 ? 2.641 -8.396 5.178 1.00 94.12 92 LEU A CA 1
ATOM 697 C C . LEU A 1 92 ? 1.207 -8.530 4.654 1.00 94.12 92 LEU A C 1
ATOM 699 O O . LEU A 1 92 ? 0.265 -8.654 5.434 1.00 94.12 92 LEU A O 1
ATOM 703 N N . PHE A 1 93 ? 1.041 -8.530 3.331 1.00 94.81 93 PHE A N 1
ATOM 704 C CA . PHE A 1 93 ? -0.252 -8.719 2.688 1.00 94.81 93 PHE A CA 1
ATOM 705 C C . PHE A 1 93 ? -0.895 -10.065 3.054 1.00 94.81 93 PHE A C 1
ATOM 707 O O . PHE A 1 93 ? -2.082 -10.120 3.390 1.00 94.81 93 PHE A O 1
ATOM 714 N N . ARG A 1 94 ? -0.112 -11.149 3.015 1.00 96.00 94 ARG A N 1
ATOM 715 C CA . ARG A 1 94 ? -0.559 -12.499 3.372 1.00 96.00 94 ARG A CA 1
ATOM 716 C C . ARG A 1 94 ? -1.041 -12.548 4.817 1.00 96.00 94 ARG A C 1
ATOM 718 O O . ARG A 1 94 ? -2.153 -13.019 5.055 1.00 96.00 94 ARG A O 1
ATOM 725 N N . GLU A 1 95 ? -0.244 -12.033 5.748 1.00 96.81 95 GLU A N 1
ATOM 726 C CA . GLU A 1 95 ? -0.582 -11.987 7.170 1.00 96.81 95 GLU A CA 1
ATOM 727 C C . GLU A 1 95 ? -1.833 -11.133 7.402 1.00 96.81 95 GLU A C 1
ATOM 729 O O . GLU A 1 95 ? -2.814 -11.612 7.967 1.00 96.81 95 GLU A O 1
ATOM 734 N N . PHE A 1 96 ? -1.874 -9.909 6.877 1.00 95.25 96 PHE A N 1
ATOM 735 C CA . PHE A 1 96 ? -3.017 -8.998 7.000 1.00 95.25 96 PHE A CA 1
ATOM 736 C C . PHE A 1 96 ? -4.339 -9.610 6.492 1.00 95.25 96 PHE A C 1
ATOM 738 O O . PHE A 1 96 ? -5.401 -9.450 7.104 1.00 95.25 96 PHE A O 1
ATOM 745 N N . CYS A 1 97 ? -4.277 -10.371 5.397 1.00 96.31 97 CYS A N 1
ATOM 746 C CA . CYS A 1 97 ? -5.442 -11.006 4.785 1.00 96.31 97 CYS A CA 1
ATOM 747 C C . CYS A 1 97 ? -5.749 -12.426 5.271 1.00 96.31 97 CYS A C 1
ATOM 749 O O . CYS A 1 97 ? -6.706 -13.035 4.780 1.00 96.31 97 CYS A O 1
ATOM 751 N N . SER A 1 98 ? -4.982 -12.953 6.225 1.00 96.75 98 SER A N 1
ATOM 752 C CA . SER A 1 98 ? -5.215 -14.270 6.818 1.00 96.75 98 SER A CA 1
ATOM 753 C C . SER A 1 98 ? -5.946 -14.129 8.148 1.00 96.75 98 SER A C 1
ATOM 755 O O . SER A 1 98 ? -5.462 -13.488 9.079 1.00 96.75 98 SER A O 1
ATOM 757 N N . ARG A 1 99 ? -7.137 -14.732 8.254 1.00 96.06 99 ARG A N 1
ATOM 758 C CA . ARG A 1 99 ? -7.894 -14.757 9.514 1.00 96.06 99 ARG A CA 1
ATOM 759 C C . ARG A 1 99 ? -7.067 -15.419 10.620 1.00 96.06 99 ARG A C 1
ATOM 761 O O . ARG A 1 99 ? -6.489 -16.477 10.401 1.00 96.06 99 ARG A O 1
ATOM 768 N N . GLY A 1 100 ? -7.049 -14.804 11.802 1.00 94.88 100 GLY A N 1
ATOM 769 C CA . GLY A 1 100 ? -6.326 -15.308 12.974 1.00 94.88 100 GLY A CA 1
ATOM 770 C C . GLY A 1 100 ? -4.815 -15.055 12.978 1.00 94.88 100 GLY A C 1
ATOM 771 O O . GLY A 1 100 ? -4.161 -15.425 13.949 1.00 94.88 100 GLY A O 1
ATOM 772 N N . SER A 1 101 ? -4.250 -14.414 11.948 1.00 97.00 101 SER A N 1
ATOM 773 C CA . SER A 1 101 ? -2.856 -13.964 12.003 1.00 97.00 101 SER A CA 1
ATOM 774 C C . SER A 1 101 ? -2.668 -12.900 13.088 1.00 97.00 101 SER A C 1
ATOM 776 O O . SER A 1 101 ? -3.613 -12.179 13.447 1.00 97.00 101 SER A O 1
ATOM 778 N N . LYS A 1 102 ? -1.437 -12.761 13.594 1.00 95.12 102 LYS A N 1
ATOM 779 C CA . LYS A 1 102 ? -1.118 -11.729 14.589 1.00 95.12 102 LYS A CA 1
ATOM 780 C C . LYS A 1 102 ? -1.384 -10.331 14.021 1.00 95.12 102 LYS A C 1
ATOM 782 O O . LYS A 1 102 ? -2.119 -9.563 14.630 1.00 95.12 102 LYS A O 1
ATOM 787 N N . ILE A 1 103 ? -0.870 -10.045 12.821 1.00 94.88 103 ILE A N 1
ATOM 788 C CA . ILE A 1 103 ? -1.014 -8.737 12.158 1.00 94.88 103 ILE A CA 1
ATOM 789 C C . ILE A 1 103 ? -2.481 -8.348 11.988 1.00 94.88 103 ILE A C 1
ATOM 791 O O . ILE A 1 103 ? -2.864 -7.217 12.281 1.00 94.88 103 ILE A O 1
ATOM 795 N N . ARG A 1 104 ? -3.326 -9.277 11.532 1.00 95.38 104 ARG A N 1
ATOM 796 C CA . ARG A 1 104 ? -4.750 -8.997 11.346 1.00 95.38 104 ARG A CA 1
ATOM 797 C C . ARG A 1 104 ? -5.460 -8.768 12.675 1.00 95.38 104 ARG A C 1
ATOM 799 O O . ARG A 1 104 ? -6.284 -7.862 12.776 1.00 95.38 104 ARG A O 1
ATOM 806 N N . THR A 1 105 ? -5.157 -9.598 13.670 1.00 95.69 105 THR A N 1
ATOM 807 C CA . THR A 1 105 ? -5.756 -9.501 15.007 1.00 95.69 105 THR A CA 1
ATOM 808 C C . THR A 1 105 ? -5.422 -8.156 15.645 1.00 95.69 105 THR A C 1
ATOM 810 O O . THR A 1 105 ? -6.320 -7.462 16.126 1.00 95.69 105 THR A O 1
ATOM 813 N N . ASP A 1 106 ? -4.157 -7.748 15.576 1.00 94.31 106 ASP A N 1
ATOM 814 C CA . ASP A 1 106 ? -3.711 -6.466 16.112 1.00 94.31 106 ASP A CA 1
ATOM 815 C C . ASP A 1 106 ? -4.280 -5.286 15.310 1.00 94.31 106 ASP A C 1
ATOM 817 O O . ASP A 1 106 ? -4.783 -4.327 15.899 1.00 94.31 106 ASP A O 1
ATOM 821 N N . TYR A 1 107 ? -4.327 -5.379 13.977 1.00 93.69 107 TYR A N 1
ATOM 822 C CA . TYR A 1 107 ? -4.999 -4.376 13.147 1.00 93.69 107 TYR A CA 1
ATOM 823 C C . TYR A 1 107 ? -6.461 -4.181 13.561 1.00 93.69 107 TYR A C 1
ATOM 825 O O . TYR A 1 107 ? -6.877 -3.050 13.814 1.00 93.69 107 TYR A O 1
ATOM 833 N N . LEU A 1 108 ? -7.244 -5.262 13.665 1.00 94.69 108 LEU A N 1
ATOM 834 C CA . LEU A 1 108 ? -8.670 -5.187 14.004 1.00 94.69 108 LEU A CA 1
ATOM 835 C C . LEU A 1 108 ? -8.901 -4.636 15.417 1.00 94.69 108 LEU A C 1
ATOM 837 O O . LEU A 1 108 ? -9.871 -3.908 15.632 1.00 94.69 108 LEU A O 1
ATOM 841 N N . LYS A 1 109 ? -7.988 -4.905 16.359 1.00 94.56 109 LYS A N 1
ATOM 842 C CA . LYS A 1 109 ? -8.008 -4.307 17.702 1.00 94.56 109 LYS A CA 1
ATOM 843 C C . LYS A 1 109 ? -7.930 -2.775 17.651 1.00 94.56 109 LYS A C 1
ATOM 845 O O . LYS A 1 109 ? -8.602 -2.107 18.436 1.00 94.56 109 LYS A O 1
ATOM 850 N N . HIS A 1 110 ? -7.145 -2.212 16.730 1.00 93.62 110 HIS A N 1
ATOM 851 C CA . HIS A 1 110 ? -6.941 -0.762 16.611 1.00 93.62 110 HIS A CA 1
ATOM 852 C C . HIS A 1 110 ? -7.820 -0.088 15.539 1.00 93.62 110 HIS A C 1
ATOM 854 O O . HIS A 1 110 ? -8.034 1.129 15.592 1.00 93.62 110 HIS A O 1
ATOM 860 N N . ALA A 1 111 ? -8.385 -0.856 14.604 1.00 92.31 111 ALA A N 1
ATOM 861 C CA . ALA A 1 111 ? -9.139 -0.372 13.447 1.00 92.31 111 ALA A CA 1
ATOM 862 C C . ALA A 1 111 ? -10.253 0.649 13.771 1.00 92.31 111 ALA A C 1
ATOM 864 O O . ALA A 1 111 ? -10.322 1.668 13.073 1.00 92.31 111 ALA A O 1
ATOM 865 N N . PRO A 1 112 ? -11.075 0.486 14.833 1.00 90.31 112 PRO A N 1
ATOM 866 C CA . PRO A 1 112 ? -12.090 1.484 15.183 1.00 90.31 112 PRO A CA 1
ATOM 867 C C . PRO A 1 112 ? -11.519 2.881 15.472 1.00 90.31 112 PRO A C 1
ATOM 869 O O . PRO A 1 112 ? -12.149 3.887 15.142 1.00 90.31 112 PRO A O 1
ATOM 872 N N . CYS A 1 113 ? -10.319 2.968 16.058 1.00 91.75 113 CYS A N 1
ATOM 873 C CA . CYS A 1 113 ? -9.647 4.251 16.273 1.00 91.75 113 CYS A CA 1
ATOM 874 C C . CYS A 1 113 ? -8.956 4.753 14.999 1.00 91.75 113 CYS A C 1
ATOM 876 O O . CYS A 1 113 ? -9.050 5.939 14.676 1.00 91.75 113 CYS A O 1
ATOM 878 N N . LEU A 1 114 ? -8.322 3.856 14.233 1.00 90.38 114 LEU A N 1
ATOM 879 C CA . LEU A 1 114 ? -7.659 4.199 12.967 1.00 90.38 114 LEU A CA 1
ATOM 880 C C . LEU A 1 114 ? -8.627 4.836 11.957 1.00 90.38 114 LEU A C 1
ATOM 882 O O . LEU A 1 114 ? -8.263 5.784 11.260 1.00 90.38 114 LEU A O 1
ATOM 886 N N . GLY A 1 115 ? -9.892 4.403 11.932 1.00 88.06 115 GLY A N 1
ATOM 887 C CA . GLY A 1 115 ? -10.933 5.047 11.122 1.00 88.06 115 GLY A CA 1
ATOM 888 C C . GLY A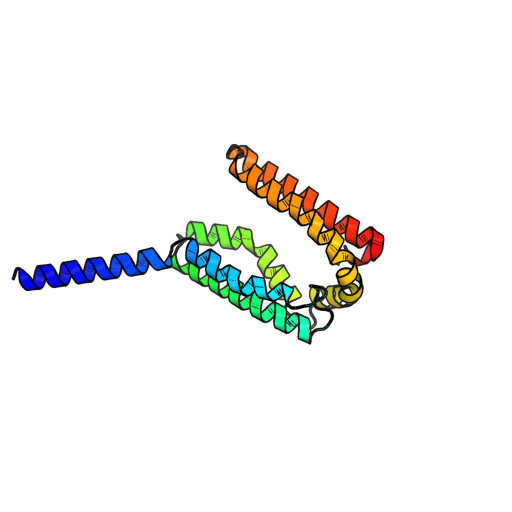 1 115 ? -11.124 6.540 11.436 1.00 88.06 115 GLY A C 1
ATOM 889 O O . GLY A 1 115 ? -11.497 7.319 10.562 1.00 88.06 115 GLY A O 1
ATOM 890 N N . GLN A 1 116 ? -10.805 6.981 12.656 1.00 88.44 116 GLN A N 1
ATOM 891 C CA . GLN A 1 116 ? -10.921 8.380 13.073 1.00 88.44 116 GLN A CA 1
ATOM 892 C C . GLN A 1 116 ? -9.692 9.228 12.723 1.00 88.44 116 GLN A C 1
ATOM 894 O O . GLN A 1 116 ? -9.764 10.457 12.813 1.00 88.44 116 GLN A O 1
ATOM 899 N N . THR A 1 117 ? -8.560 8.606 12.386 1.00 90.06 117 THR A N 1
ATOM 900 C CA . THR A 1 117 ? -7.321 9.294 11.979 1.00 90.06 117 THR A CA 1
ATOM 901 C C . THR A 1 117 ? -7.184 9.368 10.461 1.00 90.06 117 THR A C 1
ATOM 903 O O . THR A 1 117 ? -6.311 10.072 9.962 1.00 90.06 117 THR A O 1
ATOM 906 N N . GLN A 1 118 ? -8.067 8.703 9.711 1.00 85.94 118 GLN A N 1
ATOM 907 C CA . GLN A 1 118 ? -8.060 8.681 8.247 1.00 85.94 118 GLN A CA 1
ATOM 908 C C . GLN A 1 118 ? -7.926 10.066 7.588 1.00 85.94 118 GLN A C 1
ATOM 910 O O . GLN A 1 118 ? -7.103 10.194 6.684 1.00 85.94 118 GLN A O 1
ATOM 915 N N . PRO A 1 119 ? -8.658 11.121 8.006 1.00 87.94 119 PRO A N 1
ATOM 916 C CA . PRO A 1 119 ? -8.492 12.451 7.417 1.00 87.94 119 PRO A CA 1
ATOM 917 C C . PRO A 1 119 ? -7.068 13.004 7.558 1.00 87.94 119 PRO A C 1
ATOM 919 O O . PRO A 1 119 ? -6.564 13.635 6.631 1.00 87.94 119 PRO A O 1
ATOM 922 N N . ASP A 1 120 ? -6.409 12.742 8.687 1.00 89.88 120 ASP A N 1
ATOM 923 C CA . ASP A 1 120 ? -5.033 13.176 8.934 1.00 89.88 120 ASP A CA 1
ATOM 924 C C . ASP A 1 120 ? -4.033 12.310 8.163 1.00 89.88 120 ASP A C 1
ATOM 926 O O . ASP A 1 120 ? -3.131 12.842 7.519 1.00 89.88 120 ASP A O 1
ATOM 930 N N . GLN A 1 121 ? -4.246 10.993 8.125 1.00 87.25 121 GLN A N 1
ATOM 931 C CA . GLN A 1 121 ? -3.428 10.076 7.327 1.00 87.25 121 GLN A CA 1
ATOM 932 C C . GLN A 1 121 ? -3.494 10.403 5.826 1.00 87.25 121 GLN A C 1
ATOM 934 O O . GLN A 1 121 ? -2.467 10.404 5.149 1.00 87.25 121 GLN A O 1
ATOM 939 N N . LYS A 1 122 ? -4.675 10.763 5.300 1.00 88.50 122 LYS A N 1
ATOM 940 C CA . LYS A 1 122 ? -4.837 11.176 3.894 1.00 88.50 122 LYS A CA 1
ATOM 941 C C . LYS A 1 122 ? -3.998 12.404 3.544 1.00 88.50 122 LYS A C 1
ATOM 943 O O . LYS A 1 122 ? -3.503 12.486 2.426 1.00 88.50 122 LYS A O 1
ATOM 948 N N . ARG A 1 123 ? -3.787 13.338 4.479 1.00 91.56 123 ARG A N 1
ATOM 949 C CA . ARG A 1 123 ? -2.919 14.510 4.248 1.00 91.56 123 ARG A CA 1
ATOM 950 C C . ARG A 1 123 ? -1.455 14.109 4.064 1.00 91.56 123 ARG A C 1
ATOM 952 O O . ARG A 1 123 ? -0.757 14.747 3.282 1.00 91.56 123 ARG A O 1
ATOM 959 N N . CYS A 1 124 ? -1.012 13.035 4.717 1.00 93.88 124 CYS A N 1
ATOM 960 C CA . CYS A 1 124 ? 0.344 12.506 4.566 1.00 93.88 124 CYS A CA 1
ATOM 961 C C . CYS A 1 124 ? 0.610 11.939 3.162 1.00 93.88 124 CYS A C 1
ATOM 963 O O . CYS A 1 124 ? 1.761 11.875 2.737 1.00 93.88 124 CYS A O 1
ATOM 965 N N . LEU A 1 125 ? -0.430 11.573 2.399 1.00 91.62 125 LEU A N 1
ATOM 966 C CA . LEU A 1 125 ? -0.268 11.104 1.017 1.00 91.62 125 LEU A CA 1
ATOM 967 C C . LEU A 1 125 ? 0.269 12.195 0.079 1.00 91.62 125 LEU A C 1
ATOM 969 O O . LEU A 1 125 ? 0.855 11.868 -0.952 1.00 91.62 125 LEU A O 1
ATOM 973 N N . ASN A 1 126 ? 0.151 13.475 0.448 1.00 93.06 126 ASN A N 1
ATOM 974 C CA . ASN A 1 126 ? 0.767 14.566 -0.306 1.00 93.06 126 ASN A CA 1
ATOM 975 C C . ASN A 1 126 ? 2.298 14.426 -0.355 1.00 93.06 126 ASN A C 1
ATOM 977 O O . ASN A 1 126 ? 2.893 14.684 -1.399 1.00 93.06 126 ASN A O 1
ATOM 981 N N . ASP A 1 127 ? 2.938 13.968 0.730 1.00 93.19 127 ASP A N 1
ATOM 982 C CA . ASP A 1 127 ? 4.388 13.721 0.737 1.00 93.19 127 ASP A CA 1
ATOM 983 C C . ASP A 1 127 ? 4.768 12.611 -0.253 1.00 93.19 127 ASP A C 1
ATOM 985 O O . ASP A 1 127 ? 5.817 12.689 -0.890 1.00 93.19 127 ASP A O 1
ATOM 989 N N . VAL A 1 128 ? 3.906 11.601 -0.424 1.00 94.19 128 VAL A N 1
ATOM 990 C CA . VAL A 1 128 ? 4.111 10.527 -1.406 1.00 94.19 128 VAL A CA 1
ATOM 991 C C . VAL A 1 128 ? 3.975 11.066 -2.826 1.00 94.19 128 VAL A C 1
ATOM 993 O O . VAL A 1 128 ? 4.851 10.814 -3.647 1.00 94.19 128 VAL A O 1
ATOM 996 N N . GLN A 1 129 ? 2.929 11.845 -3.117 1.00 93.94 129 GLN A N 1
ATOM 997 C CA . GLN A 1 129 ? 2.721 12.439 -4.445 1.00 93.94 129 GLN A CA 1
ATOM 998 C C . GLN A 1 129 ? 3.897 13.335 -4.853 1.00 93.94 129 GLN A C 1
ATOM 1000 O O . GLN A 1 129 ? 4.491 13.137 -5.914 1.00 93.94 129 GLN A O 1
ATOM 1005 N N . VAL A 1 130 ? 4.290 14.260 -3.971 1.00 95.06 130 VAL A N 1
ATOM 1006 C CA . VAL A 1 130 ? 5.454 15.132 -4.188 1.00 95.06 130 VAL A CA 1
ATOM 1007 C C . VAL A 1 130 ? 6.733 14.303 -4.293 1.00 95.06 130 VAL A C 1
ATOM 1009 O O . VAL A 1 130 ? 7.585 14.572 -5.135 1.00 95.06 130 VAL A O 1
ATOM 1012 N N . GLY A 1 131 ? 6.879 13.276 -3.459 1.00 95.69 131 GLY A N 1
ATOM 1013 C CA . GLY A 1 131 ? 8.019 12.372 -3.495 1.00 95.69 131 GLY A CA 1
ATOM 1014 C C . GLY A 1 131 ? 8.175 11.650 -4.831 1.00 95.69 131 GLY A C 1
ATOM 1015 O O . GLY A 1 131 ? 9.268 11.650 -5.391 1.00 95.69 131 GLY A O 1
ATOM 1016 N N . LEU A 1 132 ? 7.091 11.100 -5.380 1.00 95.12 132 LEU A N 1
ATOM 1017 C CA . LEU A 1 132 ? 7.088 10.434 -6.686 1.00 95.12 132 LEU A CA 1
ATOM 1018 C C . LEU A 1 132 ? 7.495 11.388 -7.815 1.00 95.12 132 LEU A C 1
ATOM 1020 O O . LEU A 1 132 ? 8.334 11.031 -8.645 1.00 95.12 132 LEU A O 1
ATOM 1024 N N . GLU A 1 133 ? 6.977 12.619 -7.806 1.00 95.56 133 GLU A N 1
ATOM 1025 C CA . GLU A 1 133 ? 7.397 13.654 -8.755 1.00 95.56 133 GLU A CA 1
ATOM 1026 C C . GLU A 1 133 ? 8.902 13.938 -8.621 1.00 95.56 133 GLU A C 1
ATOM 1028 O O . GLU A 1 133 ? 9.641 13.904 -9.608 1.00 95.56 133 GLU A O 1
ATOM 1033 N N . ARG A 1 134 ? 9.398 14.125 -7.392 1.00 95.56 134 ARG A N 1
ATOM 1034 C CA . ARG A 1 134 ? 10.823 14.383 -7.128 1.00 95.56 134 ARG A CA 1
ATOM 1035 C C . ARG A 1 134 ? 11.723 13.234 -7.566 1.00 95.56 134 ARG A C 1
ATOM 1037 O O . ARG A 1 134 ? 12.760 13.496 -8.168 1.00 95.56 134 ARG A O 1
ATOM 1044 N N . ILE A 1 135 ? 11.331 11.985 -7.323 1.00 96.25 135 ILE A N 1
ATOM 1045 C CA . ILE A 1 135 ? 12.072 10.795 -7.769 1.00 96.25 135 ILE A CA 1
ATOM 1046 C C . ILE A 1 135 ? 12.154 10.760 -9.300 1.00 96.25 135 ILE A C 1
ATOM 1048 O O . ILE A 1 135 ? 13.212 10.447 -9.849 1.00 96.25 135 ILE A O 1
ATOM 1052 N N . SER A 1 136 ? 11.069 11.115 -9.998 1.00 93.62 136 SER A N 1
ATOM 1053 C CA . SER A 1 136 ? 11.045 11.133 -11.467 1.00 93.62 136 SER A CA 1
ATOM 1054 C C . SER A 1 136 ? 12.026 12.155 -12.061 1.00 93.62 136 SER A C 1
ATOM 1056 O O . SER A 1 136 ? 12.681 11.870 -13.066 1.00 93.62 136 SER A O 1
ATOM 1058 N N . LEU A 1 137 ? 12.193 13.297 -11.383 1.00 95.69 137 LEU A N 1
ATOM 1059 C CA . LEU A 1 137 ? 13.091 14.389 -11.769 1.00 95.69 137 LEU A CA 1
ATOM 1060 C C . LEU A 1 137 ? 14.533 14.200 -11.259 1.00 95.69 137 LEU A C 1
ATOM 1062 O O . LEU A 1 137 ? 15.451 14.869 -11.737 1.00 95.69 137 LEU A O 1
ATOM 1066 N N . ALA A 1 138 ? 14.754 13.312 -10.287 1.00 95.56 138 ALA A N 1
ATOM 1067 C CA . ALA A 1 138 ? 16.059 13.087 -9.679 1.00 95.56 138 ALA A CA 1
ATOM 1068 C C . ALA A 1 138 ? 17.028 12.345 -10.615 1.00 95.56 138 ALA A C 1
ATOM 1070 O O . ALA A 1 138 ? 16.648 11.464 -11.400 1.00 95.56 138 ALA A O 1
ATOM 1071 N N . LYS A 1 139 ? 18.323 12.657 -10.460 1.00 96.44 139 LYS A N 1
ATOM 1072 C CA . LYS A 1 139 ? 19.420 11.887 -11.064 1.00 96.44 139 LYS A CA 1
ATOM 1073 C C . LYS A 1 139 ? 19.344 10.436 -10.597 1.00 96.44 139 LYS A C 1
ATOM 1075 O O . LYS A 1 139 ? 18.968 10.178 -9.460 1.00 96.44 139 LYS A O 1
ATOM 1080 N N . PHE A 1 140 ? 19.740 9.494 -11.453 1.00 94.44 140 PHE A N 1
ATOM 1081 C CA . PHE A 1 140 ? 19.593 8.058 -11.192 1.00 94.44 140 PHE A CA 1
ATOM 1082 C C . PHE A 1 140 ? 20.145 7.620 -9.823 1.00 94.44 140 PHE A C 1
ATOM 1084 O O . PHE A 1 140 ? 19.454 6.927 -9.082 1.00 94.44 140 PHE A O 1
ATOM 1091 N N . ASN A 1 141 ? 21.343 8.082 -9.459 1.00 95.81 141 ASN A N 1
ATOM 1092 C CA . ASN A 1 141 ? 21.997 7.773 -8.184 1.00 95.81 141 ASN A CA 1
ATOM 1093 C C . ASN A 1 141 ? 21.307 8.413 -6.959 1.00 95.81 141 ASN A C 1
ATOM 1095 O O . ASN A 1 141 ? 21.482 7.933 -5.846 1.00 95.81 141 ASN A O 1
ATOM 1099 N N . GLU A 1 142 ? 20.495 9.453 -7.164 1.00 96.81 142 GLU A N 1
ATOM 1100 C CA . GLU A 1 142 ? 19.732 10.148 -6.118 1.00 96.81 142 GLU A CA 1
ATOM 1101 C C . GLU A 1 142 ? 18.299 9.615 -5.973 1.00 96.81 142 GLU A C 1
ATOM 1103 O O . GLU A 1 142 ? 17.614 9.942 -5.003 1.00 96.81 142 GLU A O 1
ATOM 1108 N N . ARG A 1 143 ? 17.819 8.780 -6.907 1.00 95.62 143 ARG A N 1
ATOM 1109 C CA . ARG A 1 143 ? 16.436 8.270 -6.889 1.00 95.62 143 ARG A CA 1
ATOM 1110 C C . ARG A 1 143 ? 16.141 7.442 -5.647 1.00 95.62 143 ARG A C 1
ATOM 1112 O O . ARG A 1 143 ? 15.107 7.652 -5.022 1.00 95.62 143 ARG A O 1
ATOM 1119 N N . LEU A 1 144 ? 17.048 6.536 -5.276 1.00 94.38 144 LEU A N 1
ATOM 1120 C CA . LEU A 1 144 ? 16.866 5.680 -4.105 1.00 94.38 144 LEU A CA 1
ATOM 1121 C C . LEU A 1 144 ? 16.940 6.481 -2.789 1.00 94.38 144 LEU A C 1
ATOM 1123 O O . LEU A 1 144 ? 15.996 6.374 -2.009 1.00 94.38 144 LEU A O 1
ATOM 1127 N N . PRO A 1 145 ? 17.947 7.351 -2.554 1.00 96.44 145 PRO A N 1
ATOM 11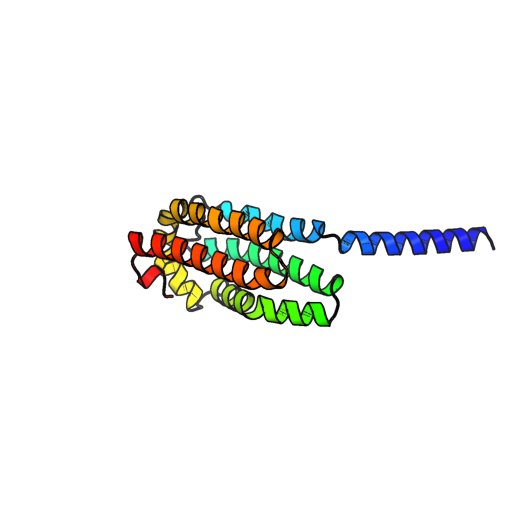28 C CA . PRO A 1 145 ? 17.929 8.268 -1.412 1.00 96.44 145 PRO A CA 1
ATOM 1129 C C . PRO A 1 145 ? 16.653 9.114 -1.335 1.00 96.44 145 PRO A C 1
ATOM 1131 O O . PRO A 1 145 ? 16.051 9.229 -0.268 1.00 96.44 145 PRO A O 1
ATOM 1134 N N . THR A 1 146 ? 16.194 9.657 -2.468 1.00 96.44 146 THR A N 1
ATOM 1135 C CA . THR A 1 146 ? 14.959 10.453 -2.526 1.00 96.44 146 THR A CA 1
ATOM 1136 C C . THR A 1 146 ? 13.743 9.614 -2.131 1.00 96.44 146 THR A C 1
ATOM 1138 O O . THR A 1 146 ? 12.949 10.054 -1.302 1.00 96.44 146 THR A O 1
ATOM 1141 N N . ALA A 1 147 ? 13.626 8.387 -2.650 1.00 95.44 147 ALA A N 1
ATOM 1142 C CA . ALA A 1 147 ? 12.554 7.460 -2.294 1.00 95.44 147 ALA A CA 1
ATOM 1143 C C . ALA A 1 147 ? 12.559 7.105 -0.802 1.00 95.44 147 ALA A C 1
ATOM 1145 O O . ALA A 1 147 ? 11.507 7.138 -0.161 1.00 95.44 147 ALA A O 1
ATOM 1146 N N . CYS A 1 148 ? 13.734 6.849 -0.223 1.00 95.88 148 CYS A N 1
A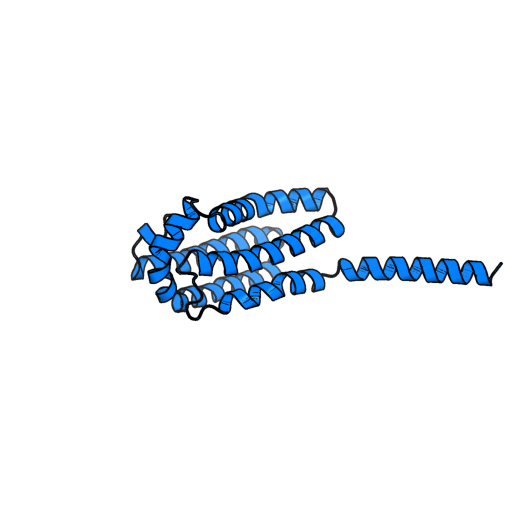TOM 1147 C CA . CYS A 1 148 ? 13.871 6.596 1.210 1.00 95.88 148 CYS A CA 1
ATOM 1148 C C . CYS A 1 148 ? 13.429 7.806 2.047 1.00 95.88 148 CYS A C 1
ATOM 1150 O O . CYS A 1 148 ? 12.683 7.646 3.012 1.00 95.88 148 CYS A O 1
ATOM 1152 N N . CYS A 1 149 ? 13.820 9.024 1.664 1.00 96.31 149 CYS A N 1
ATOM 1153 C CA . CYS A 1 149 ? 13.386 10.248 2.342 1.00 96.31 149 CYS A CA 1
ATOM 1154 C C . CYS A 1 149 ? 11.867 10.447 2.264 1.00 96.31 149 CYS A C 1
ATOM 1156 O O . CYS A 1 149 ? 11.235 10.782 3.269 1.00 96.31 149 CYS A O 1
ATOM 1158 N N . THR A 1 150 ? 11.268 10.214 1.093 1.00 96.81 150 THR A N 1
ATOM 1159 C CA . THR A 1 150 ? 9.810 10.238 0.915 1.00 96.81 150 THR A CA 1
ATOM 1160 C C . THR A 1 150 ? 9.127 9.231 1.832 1.00 96.81 150 THR A C 1
ATOM 1162 O O . THR A 1 150 ? 8.176 9.592 2.525 1.00 96.81 150 THR A O 1
ATOM 1165 N N . TYR A 1 151 ? 9.632 7.996 1.884 1.00 95.25 151 TYR A N 1
ATOM 1166 C CA . TYR A 1 151 ? 9.082 6.953 2.745 1.00 95.25 151 TYR A CA 1
ATOM 1167 C C . TYR A 1 151 ? 9.149 7.337 4.227 1.00 95.25 151 TYR A C 1
ATOM 1169 O O . TYR A 1 151 ? 8.143 7.243 4.927 1.00 95.25 151 TYR A O 1
ATOM 1177 N N . VAL A 1 152 ? 10.300 7.821 4.706 1.00 96.38 152 VAL A N 1
ATOM 1178 C CA . VAL A 1 152 ? 10.467 8.223 6.112 1.00 96.38 152 VAL A CA 1
ATOM 1179 C C . VAL A 1 152 ? 9.527 9.370 6.473 1.00 96.38 152 VAL A C 1
ATOM 1181 O O . VAL A 1 152 ? 8.913 9.334 7.540 1.00 96.38 152 VAL A O 1
ATOM 1184 N N . ARG A 1 153 ? 9.361 10.364 5.593 1.00 96.31 153 ARG A N 1
ATOM 1185 C CA . ARG A 1 153 ? 8.406 11.465 5.806 1.00 96.31 153 ARG A CA 1
ATOM 1186 C C . ARG A 1 153 ? 6.970 10.967 5.891 1.00 96.31 153 ARG A C 1
ATOM 1188 O O . ARG A 1 153 ? 6.282 11.284 6.859 1.00 96.31 153 ARG A O 1
ATOM 1195 N N . TYR A 1 154 ? 6.554 10.152 4.922 1.00 95.62 154 TYR A N 1
ATOM 1196 C CA . TYR A 1 154 ? 5.222 9.557 4.899 1.00 95.62 154 TYR A CA 1
ATOM 1197 C C . TYR A 1 154 ? 4.958 8.734 6.165 1.00 95.62 154 TYR A C 1
ATOM 1199 O O . TYR A 1 154 ? 3.986 8.997 6.869 1.00 95.62 154 TYR A O 1
ATOM 1207 N N . SER A 1 155 ? 5.863 7.808 6.493 1.00 94.88 155 SER A N 1
ATOM 1208 C CA . SER A 1 155 ? 5.768 6.945 7.672 1.00 94.88 155 SER A CA 1
ATOM 1209 C C . SER A 1 155 ? 5.719 7.761 8.966 1.00 94.88 155 SER A C 1
ATOM 1211 O O . SER A 1 155 ? 4.855 7.552 9.810 1.00 94.88 155 SER A O 1
ATOM 1213 N N . THR A 1 156 ? 6.574 8.773 9.114 1.00 95.62 156 THR A N 1
ATOM 1214 C CA . THR A 1 156 ? 6.579 9.626 10.315 1.00 95.62 156 THR A CA 1
ATOM 1215 C C . THR A 1 156 ? 5.280 10.422 10.445 1.00 95.62 156 THR A C 1
ATOM 1217 O O . THR A 1 156 ? 4.733 10.534 11.542 1.00 95.62 156 THR A O 1
ATOM 1220 N N . CYS A 1 157 ? 4.760 10.960 9.339 1.00 96.31 157 CYS A N 1
ATOM 1221 C CA . CYS A 1 157 ? 3.496 11.692 9.323 1.00 96.31 157 CYS A CA 1
ATOM 1222 C C . CYS A 1 157 ? 2.316 10.798 9.732 1.00 96.31 157 CYS A C 1
ATOM 1224 O O . CYS A 1 157 ? 1.547 11.169 10.623 1.00 96.31 157 CYS A O 1
ATOM 1226 N N . THR A 1 158 ? 2.192 9.607 9.134 1.00 93.81 158 THR A N 1
ATOM 1227 C CA . THR A 1 158 ? 1.081 8.687 9.422 1.00 93.81 158 THR A CA 1
ATOM 1228 C C . THR A 1 158 ? 1.151 8.147 10.846 1.00 93.81 158 THR A C 1
ATOM 1230 O O . THR A 1 158 ? 0.165 8.229 11.580 1.00 93.81 158 THR A O 1
ATOM 1233 N N . THR A 1 159 ? 2.320 7.676 11.277 1.00 94.56 159 THR A N 1
ATOM 1234 C CA . THR A 1 159 ? 2.524 7.146 12.634 1.00 94.56 159 THR A CA 1
ATOM 1235 C C . THR A 1 159 ? 2.311 8.211 13.708 1.00 94.56 159 THR A C 1
ATOM 1237 O O . THR A 1 159 ? 1.677 7.928 14.722 1.00 94.56 159 THR A O 1
ATOM 1240 N N . SER A 1 160 ? 2.732 9.460 13.476 1.00 95.06 160 SER A N 1
ATOM 1241 C CA . SER A 1 160 ? 2.473 10.570 14.407 1.00 95.06 160 SER A CA 1
ATOM 1242 C C . SER A 1 160 ? 0.987 10.915 14.501 1.00 95.06 160 SER A C 1
ATOM 1244 O O . SER A 1 160 ? 0.481 11.171 15.596 1.00 95.06 160 SER A O 1
ATOM 1246 N N . ALA A 1 161 ? 0.273 10.909 13.369 1.00 93.62 161 ALA A N 1
ATOM 1247 C CA . ALA A 1 161 ? -1.168 11.151 13.336 1.00 93.62 161 ALA A CA 1
ATOM 1248 C C . ALA A 1 161 ? -1.939 10.078 14.122 1.00 93.62 161 ALA A C 1
ATOM 1250 O O . ALA A 1 161 ? -2.856 10.404 14.879 1.00 93.62 161 ALA A O 1
ATOM 1251 N N . VAL A 1 162 ? -1.532 8.812 13.988 1.00 94.00 162 VAL A N 1
ATOM 1252 C CA . VAL A 1 162 ? -2.100 7.699 14.756 1.00 94.00 162 VAL A CA 1
ATOM 1253 C C . VAL A 1 162 ? -1.731 7.808 16.232 1.00 94.00 162 VAL A C 1
ATOM 1255 O O . VAL A 1 162 ? -2.633 7.854 17.064 1.00 94.00 162 VAL A O 1
ATOM 1258 N N . ALA A 1 163 ? -0.446 7.938 16.572 1.00 94.69 163 ALA A N 1
ATOM 1259 C CA . ALA A 1 163 ? 0.023 7.972 17.957 1.00 94.69 163 ALA A CA 1
ATOM 1260 C C . ALA A 1 163 ? -0.648 9.077 18.783 1.00 94.69 163 ALA A C 1
ATOM 1262 O O . ALA A 1 163 ? -1.039 8.852 19.929 1.00 94.69 163 ALA A O 1
ATOM 1263 N N . LYS A 1 164 ? -0.831 10.263 18.187 1.00 93.94 164 LYS A N 1
ATOM 1264 C CA . LYS A 1 164 ? -1.456 11.416 18.847 1.00 93.94 164 LYS A CA 1
ATOM 1265 C C . LYS A 1 164 ? -2.911 11.161 19.257 1.00 93.94 164 LYS A C 1
ATOM 1267 O O . LYS A 1 164 ? -3.373 11.767 20.221 1.00 93.94 164 LYS A O 1
ATOM 1272 N N . LYS A 1 165 ? -3.639 10.318 18.519 1.00 93.44 165 LYS A N 1
ATOM 1273 C CA . LYS A 1 165 ? -5.085 10.108 18.708 1.00 93.44 165 LYS A CA 1
ATOM 1274 C C . LYS A 1 165 ? -5.438 8.735 19.279 1.00 93.44 165 LYS A C 1
ATOM 1276 O O . LYS A 1 165 ? -6.395 8.636 20.035 1.00 93.44 165 LYS A O 1
ATOM 1281 N N . CYS A 1 166 ? -4.675 7.707 18.926 1.00 92.88 166 CYS A N 1
ATOM 1282 C CA . CYS A 1 166 ? -4.960 6.308 19.238 1.00 92.88 166 CYS A CA 1
ATOM 1283 C C . CYS A 1 166 ? -3.961 5.667 20.207 1.00 92.88 166 CYS A C 1
ATOM 1285 O O . CYS A 1 166 ? -4.169 4.520 20.578 1.00 92.88 166 CYS A O 1
ATOM 1287 N N . GLY A 1 167 ? -2.913 6.385 20.626 1.00 92.62 167 GLY A N 1
ATOM 1288 C CA . GLY A 1 167 ? -1.845 5.824 21.454 1.00 92.62 167 GLY A CA 1
ATOM 1289 C C . GLY A 1 167 ? -0.730 5.175 20.630 1.00 92.62 167 GLY A C 1
ATOM 1290 O O . GLY A 1 167 ? -0.858 4.960 19.425 1.00 92.62 167 GLY A O 1
ATOM 1291 N N . ARG A 1 168 ? 0.413 4.924 21.279 1.00 90.94 168 ARG A N 1
ATOM 1292 C CA . ARG A 1 168 ? 1.617 4.377 20.625 1.00 90.94 168 ARG A CA 1
ATOM 1293 C C . ARG A 1 168 ? 1.489 2.899 20.268 1.00 90.94 168 ARG A C 1
ATOM 1295 O O . ARG A 1 168 ? 2.043 2.466 19.267 1.00 90.94 168 ARG A O 1
ATOM 1302 N N . ASP A 1 169 ? 0.732 2.148 21.052 1.00 89.75 169 ASP A N 1
ATOM 1303 C CA . ASP A 1 169 ? 0.427 0.738 20.812 1.00 89.75 169 ASP A CA 1
ATOM 1304 C C . ASP A 1 169 ? -0.303 0.520 19.477 1.00 89.75 169 ASP A C 1
ATOM 1306 O O . ASP A 1 169 ? -0.050 -0.467 18.798 1.00 89.75 169 ASP A O 1
ATOM 1310 N N . ALA A 1 170 ? -1.112 1.491 19.037 1.00 87.62 170 ALA A N 1
ATOM 1311 C CA . ALA A 1 170 ? -1.769 1.474 17.728 1.00 87.62 170 ALA A CA 1
ATOM 1312 C C . ALA A 1 170 ? -0.816 1.657 16.525 1.00 87.62 170 ALA A C 1
ATOM 1314 O O . ALA A 1 170 ? -1.277 1.665 15.384 1.00 87.62 170 ALA A O 1
ATOM 1315 N N . VAL A 1 171 ? 0.484 1.851 16.763 1.00 86.56 171 VAL A N 1
ATOM 1316 C CA . VAL A 1 171 ? 1.515 2.067 15.733 1.00 86.56 171 VAL A CA 1
ATOM 1317 C C . VAL A 1 171 ? 2.519 0.911 15.659 1.00 86.56 171 VAL A C 1
ATOM 1319 O O . VAL A 1 171 ? 3.117 0.691 14.612 1.00 86.56 171 VAL A O 1
ATOM 1322 N N . GLU A 1 172 ? 2.727 0.187 16.759 1.00 77.31 172 GLU A N 1
ATOM 1323 C CA . GLU A 1 172 ? 3.878 -0.706 16.964 1.00 77.31 172 GLU A CA 1
ATOM 1324 C C . GLU A 1 172 ? 3.552 -2.207 16.747 1.00 77.31 172 GLU A C 1
ATOM 1326 O O . GLU A 1 172 ? 4.281 -3.059 17.257 1.00 77.31 172 GLU A O 1
ATOM 1331 N N . PHE A 1 173 ? 2.469 -2.551 16.030 1.00 68.56 173 PHE A N 1
ATOM 1332 C CA . PHE A 1 173 ? 1.960 -3.933 15.929 1.00 68.56 173 PHE A CA 1
ATOM 1333 C 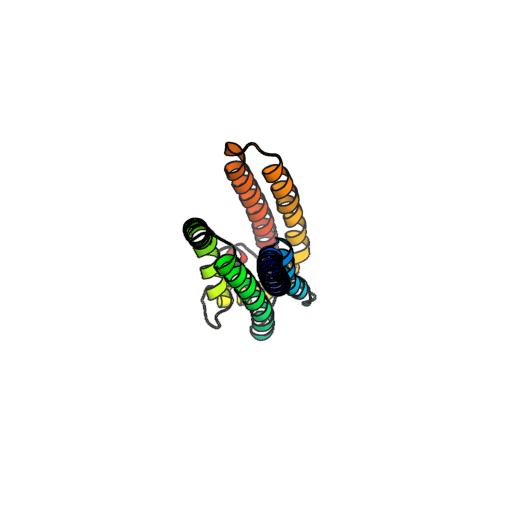C . PHE A 1 173 ? 2.395 -4.743 14.699 1.00 68.56 173 PHE A C 1
ATOM 1335 O O . PHE A 1 173 ? 2.516 -4.158 13.599 1.00 68.56 173 PHE A O 1
#

Secondary structure (DSSP, 8-state):
-HHHHHHHHHHHHHHHHHHHHHTSTHHHHHHHHGGGGGGGSTTSS--SHHHHHHHHHHHHHHHHHHHHHHHHHS-HHHHHHHHHHHHHHHHHHHHHTSTT-HHHHHHHHHHHHHHHHHHHHHHHHHHHHHHHHHHHHS-HHHHHHHHHHHHHHHHHHHHHHHHHHH-STTT--

pLDDT: mean 88.05, std 11.23, range [57.84, 97.0]

Organism: NCBI:txid418985